Protein AF-A0A146LX41-F1 (afdb_monomer)

Foldseek 3Di:
DDDDQAALVLVVVLVVVVVVLCVVVVQAKDKDQLDDDRFLIWIKGWDKDADPDDDGPWIKIKIWIWTADPVRSFIKIWMWIATPVRHTDDPVSQQVRFDDDPVCDPVNCVVQWDWDQDPRPRDIIIIGDCPCRSVQQVPDDPQARSCLSSCVVCCNRNPRDDDPSSVDRD

Structure (mmCIF, N/CA/C/O backbone):
data_AF-A0A146LX41-F1
#
_entry.id   AF-A0A146LX41-F1
#
loop_
_atom_site.group_PDB
_atom_site.id
_atom_site.type_symbol
_atom_site.label_atom_id
_atom_site.label_alt_id
_atom_site.label_comp_id
_atom_site.label_asym_id
_atom_site.label_entity_id
_atom_site.label_seq_id
_atom_site.pdbx_PDB_ins_code
_atom_site.Cartn_x
_atom_site.Cartn_y
_atom_site.Cartn_z
_atom_site.occupancy
_atom_site.B_iso_or_equiv
_atom_site.auth_seq_id
_atom_site.auth_comp_id
_atom_site.auth_asym_id
_atom_site.auth_atom_id
_atom_site.pdbx_PDB_model_num
ATOM 1 N N . MET A 1 1 ? 4.857 9.878 -25.422 1.00 35.41 1 MET A N 1
ATOM 2 C CA . MET A 1 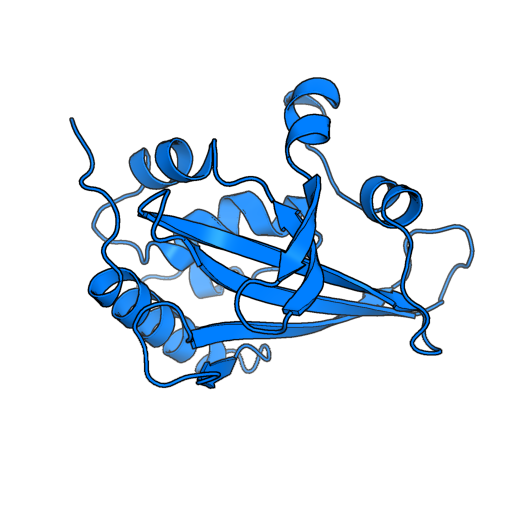1 ? 6.214 9.537 -24.948 1.00 35.41 1 MET A CA 1
ATOM 3 C C . MET A 1 1 ? 6.062 8.292 -24.102 1.00 35.41 1 MET A C 1
ATOM 5 O O . MET A 1 1 ? 5.276 8.328 -23.169 1.00 35.41 1 MET A O 1
ATOM 9 N N . SER A 1 2 ? 6.685 7.186 -24.495 1.00 39.44 2 SER A N 1
ATOM 10 C CA . SER A 1 2 ? 6.635 5.917 -23.766 1.00 39.44 2 SER A CA 1
ATOM 11 C C . SER A 1 2 ? 7.389 6.066 -22.446 1.00 39.44 2 SER A C 1
ATOM 13 O O . SER A 1 2 ? 8.605 6.250 -22.457 1.00 39.44 2 SER A O 1
ATOM 15 N N . THR A 1 3 ? 6.678 6.051 -21.323 1.00 59.19 3 THR A N 1
ATOM 16 C CA . THR A 1 3 ? 7.301 5.868 -20.013 1.00 59.19 3 THR A CA 1
ATOM 17 C C . THR A 1 3 ? 7.740 4.417 -19.904 1.00 59.19 3 THR A C 1
ATOM 19 O O . THR A 1 3 ? 6.937 3.511 -20.119 1.00 59.19 3 THR A O 1
ATOM 22 N N . GLU A 1 4 ? 9.029 4.199 -19.658 1.00 69.88 4 GLU A N 1
ATOM 23 C CA . GLU A 1 4 ? 9.566 2.859 -19.447 1.00 69.88 4 GLU A CA 1
ATOM 24 C C . GLU A 1 4 ? 8.893 2.205 -18.225 1.00 69.88 4 GLU A C 1
ATOM 26 O O . GLU A 1 4 ? 8.568 2.907 -17.261 1.00 69.88 4 GLU A O 1
ATOM 31 N N . PRO A 1 5 ? 8.642 0.885 -18.265 1.00 81.25 5 PRO A N 1
ATOM 32 C CA . PRO A 1 5 ? 8.116 0.146 -17.121 1.00 81.25 5 PRO A CA 1
ATOM 33 C C . PRO A 1 5 ? 9.047 0.287 -15.908 1.00 81.25 5 PRO A C 1
ATOM 35 O O . PRO A 1 5 ? 10.268 0.239 -16.058 1.00 81.25 5 PRO A O 1
ATOM 38 N N . LEU A 1 6 ? 8.486 0.444 -14.703 1.00 89.69 6 LEU A N 1
ATOM 39 C CA . LEU A 1 6 ? 9.280 0.570 -13.479 1.00 89.69 6 LEU A CA 1
ATOM 40 C C . LEU A 1 6 ? 9.995 -0.752 -13.208 1.00 89.69 6 LEU A C 1
ATOM 42 O O . LEU A 1 6 ? 9.345 -1.789 -13.104 1.00 89.69 6 LEU A O 1
ATOM 46 N N . SER A 1 7 ? 11.321 -0.724 -13.079 1.00 93.50 7 SER A N 1
ATOM 47 C CA . SER A 1 7 ? 12.082 -1.916 -12.710 1.00 93.50 7 SER A CA 1
ATOM 48 C C . SER A 1 7 ? 11.977 -2.202 -11.207 1.00 93.50 7 SER A C 1
ATOM 50 O O . SER A 1 7 ? 11.663 -1.320 -10.406 1.00 93.50 7 SER A O 1
ATOM 52 N N . TRP A 1 8 ? 12.290 -3.433 -10.795 1.00 95.06 8 TRP A N 1
ATOM 53 C CA . TRP A 1 8 ? 12.392 -3.768 -9.372 1.00 95.06 8 TRP A CA 1
ATOM 54 C C . TRP A 1 8 ? 13.444 -2.915 -8.649 1.00 95.06 8 TRP A C 1
ATOM 56 O O . TRP A 1 8 ? 13.183 -2.413 -7.560 1.00 95.06 8 TRP A O 1
ATOM 66 N N . ALA A 1 9 ? 14.609 -2.699 -9.267 1.00 94.88 9 ALA A N 1
ATOM 67 C CA . ALA A 1 9 ? 15.667 -1.881 -8.683 1.00 94.88 9 ALA A CA 1
ATOM 68 C C . ALA A 1 9 ? 15.197 -0.435 -8.450 1.00 94.88 9 ALA A C 1
ATOM 70 O O . ALA A 1 9 ? 15.402 0.113 -7.367 1.00 94.88 9 ALA A O 1
ATOM 71 N N . ASP A 1 10 ? 14.492 0.150 -9.422 1.00 94.19 10 ASP A N 1
ATOM 72 C CA . ASP A 1 10 ? 13.932 1.499 -9.295 1.00 94.19 10 ASP A CA 1
ATOM 73 C C . ASP A 1 10 ? 12.817 1.558 -8.246 1.00 94.19 10 ASP A C 1
ATOM 75 O O . ASP A 1 10 ? 12.728 2.527 -7.491 1.00 94.19 10 ASP A O 1
ATOM 79 N N . PHE A 1 11 ? 11.989 0.511 -8.151 1.00 95.56 11 PHE A N 1
ATOM 80 C CA . PHE A 1 11 ? 10.997 0.381 -7.085 1.00 95.56 11 PHE A CA 1
ATOM 81 C C . PHE A 1 11 ? 11.662 0.372 -5.703 1.00 95.56 11 PHE A C 1
ATOM 83 O O . PHE A 1 11 ? 11.214 1.094 -4.811 1.00 95.56 11 PHE A O 1
ATOM 90 N N . VAL A 1 12 ? 12.745 -0.393 -5.524 1.00 96.50 12 VAL A N 1
ATOM 91 C CA . VAL A 1 12 ? 13.492 -0.453 -4.257 1.00 96.50 12 VAL A CA 1
ATOM 92 C C . VAL A 1 12 ? 14.097 0.909 -3.922 1.00 96.50 12 VAL A C 1
ATOM 94 O O . VAL A 1 12 ? 13.929 1.379 -2.798 1.00 96.50 12 VAL A O 1
ATOM 97 N N . VAL A 1 13 ? 14.742 1.583 -4.880 1.00 95.75 13 VAL A N 1
ATOM 98 C CA . VAL A 1 13 ? 15.284 2.940 -4.671 1.00 95.75 13 VAL A CA 1
ATOM 99 C C . VAL A 1 13 ? 14.174 3.904 -4.248 1.00 95.75 13 VAL A C 1
ATOM 101 O O . VAL A 1 13 ? 14.310 4.600 -3.239 1.00 95.75 13 VAL A O 1
ATOM 104 N N . ALA A 1 14 ? 13.039 3.885 -4.950 1.00 95.31 14 ALA A N 1
ATOM 105 C CA . ALA A 1 14 ? 11.896 4.721 -4.613 1.00 95.31 14 ALA A CA 1
ATOM 106 C C . ALA A 1 14 ? 11.320 4.399 -3.222 1.00 95.31 14 ALA A C 1
ATOM 108 O O . ALA A 1 14 ? 10.955 5.320 -2.490 1.00 95.31 14 ALA A O 1
ATOM 109 N N . ALA A 1 15 ? 11.272 3.126 -2.822 1.00 97.31 15 ALA A N 1
ATOM 110 C CA . ALA A 1 15 ? 10.832 2.713 -1.490 1.00 97.31 15 ALA A CA 1
ATOM 111 C C . ALA A 1 15 ? 11.778 3.206 -0.388 1.00 97.31 15 ALA A C 1
ATOM 113 O O . ALA A 1 15 ? 11.319 3.693 0.644 1.00 97.31 15 ALA A O 1
ATOM 114 N N . GLN A 1 16 ? 13.091 3.154 -0.614 1.00 96.94 16 GLN A N 1
ATOM 115 C CA . GLN A 1 16 ? 14.067 3.659 0.353 1.00 96.94 16 GLN A CA 1
ATOM 116 C C . GLN A 1 16 ? 13.993 5.183 0.501 1.00 96.94 16 GLN A C 1
ATOM 118 O O . GLN A 1 16 ? 13.997 5.698 1.620 1.00 96.94 16 GLN A O 1
ATOM 123 N N . ASP A 1 17 ? 13.857 5.917 -0.603 1.00 95.31 17 ASP A N 1
ATOM 124 C CA . ASP A 1 17 ? 13.666 7.371 -0.563 1.00 95.31 17 ASP A CA 1
ATOM 125 C C . ASP A 1 17 ? 12.359 7.765 0.134 1.00 95.31 17 ASP A C 1
ATOM 127 O O . ASP A 1 17 ? 12.332 8.698 0.941 1.00 95.31 17 ASP A O 1
ATOM 131 N N . PHE A 1 18 ? 11.289 7.010 -0.117 1.00 96.44 18 PHE A N 1
ATOM 132 C CA . PHE A 1 18 ? 10.019 7.157 0.583 1.00 96.44 18 PHE A CA 1
ATOM 133 C C . PHE A 1 18 ? 10.188 6.962 2.100 1.00 96.44 18 PHE A C 1
ATOM 135 O O . PHE A 1 18 ? 9.743 7.797 2.892 1.00 96.44 18 PHE A O 1
ATOM 142 N N . LEU A 1 19 ? 10.902 5.912 2.520 1.00 97.31 19 LEU A N 1
ATOM 143 C CA . LEU A 1 19 ? 11.130 5.606 3.935 1.00 97.31 19 LEU A CA 1
ATOM 144 C C . LEU A 1 19 ? 12.006 6.633 4.651 1.00 97.31 19 LEU A C 1
ATOM 146 O O . LEU A 1 19 ? 11.813 6.860 5.847 1.00 97.31 19 LEU A O 1
ATOM 150 N N . ARG A 1 20 ? 12.927 7.308 3.951 1.00 96.00 20 ARG A N 1
ATOM 151 C CA . ARG A 1 20 ? 13.674 8.446 4.523 1.00 96.00 20 ARG A CA 1
ATOM 152 C C . ARG A 1 20 ? 12.734 9.574 4.938 1.00 96.00 20 ARG A C 1
ATOM 154 O O . ARG A 1 20 ? 12.938 10.189 5.984 1.00 96.00 20 ARG A O 1
ATOM 161 N N . ILE A 1 21 ? 11.702 9.849 4.139 1.00 95.75 21 ILE A N 1
ATOM 162 C CA . ILE A 1 21 ? 10.681 10.844 4.483 1.00 95.75 21 ILE A CA 1
ATOM 163 C C . ILE A 1 21 ? 9.814 10.319 5.627 1.00 95.75 21 ILE A C 1
ATOM 165 O O . ILE A 1 21 ? 9.706 11.010 6.638 1.00 95.75 21 ILE A O 1
ATOM 169 N N . SER A 1 22 ? 9.300 9.089 5.523 1.00 96.81 22 SER A N 1
ATOM 170 C CA . SER A 1 22 ? 8.507 8.448 6.583 1.00 96.81 22 SER A CA 1
ATOM 171 C C . SER A 1 22 ? 9.206 8.475 7.945 1.00 96.81 22 SER A C 1
ATOM 173 O O . SER A 1 22 ? 8.610 8.867 8.946 1.00 96.81 22 SER A O 1
ATOM 175 N N . SER A 1 23 ? 10.503 8.162 7.982 1.00 96.12 23 SER A N 1
ATOM 176 C CA . SER A 1 23 ? 11.304 8.149 9.211 1.00 96.12 23 SER A CA 1
ATOM 177 C C . SER A 1 23 ? 11.361 9.522 9.885 1.00 96.12 23 SER A C 1
ATOM 179 O O . SER A 1 23 ? 11.331 9.612 11.108 1.00 96.12 23 SER A O 1
ATOM 181 N N . ARG A 1 24 ? 11.406 10.609 9.100 1.00 95.81 24 ARG A N 1
ATOM 182 C CA . ARG A 1 24 ? 11.357 11.986 9.627 1.00 95.81 24 ARG A CA 1
ATOM 183 C C . ARG A 1 24 ? 9.967 12.358 10.138 1.00 95.81 24 ARG A C 1
ATOM 185 O O . ARG A 1 24 ? 9.862 13.137 11.079 1.00 95.81 24 ARG A O 1
ATOM 192 N N . LEU A 1 25 ? 8.921 11.819 9.513 1.00 96.06 25 LEU A N 1
ATOM 193 C CA . LEU A 1 25 ? 7.529 12.044 9.906 1.00 96.06 25 LEU A CA 1
ATOM 194 C C . LEU A 1 25 ? 7.091 11.167 11.079 1.00 96.06 25 LEU A C 1
ATOM 196 O O . LEU A 1 25 ? 6.116 11.502 11.746 1.00 96.06 25 LEU A O 1
ATOM 200 N N . ASN A 1 26 ? 7.808 10.069 11.332 1.00 95.81 26 ASN A N 1
ATOM 201 C CA . ASN A 1 26 ? 7.443 9.044 12.303 1.00 95.81 26 ASN A CA 1
ATOM 202 C C . ASN A 1 26 ? 6.002 8.533 12.087 1.00 95.81 26 ASN A C 1
ATOM 204 O O . ASN A 1 26 ? 5.230 8.371 13.031 1.00 95.81 26 ASN A O 1
ATOM 208 N N . ASP A 1 27 ? 5.627 8.312 10.823 1.00 95.31 27 ASP A N 1
ATOM 209 C CA . ASP A 1 27 ? 4.261 7.959 10.406 1.00 95.31 27 ASP A CA 1
ATOM 210 C C . ASP A 1 27 ? 4.051 6.447 10.187 1.00 95.31 27 ASP A C 1
ATOM 212 O O . ASP A 1 27 ? 3.009 6.034 9.671 1.00 95.31 27 ASP A O 1
ATOM 216 N N . GLY A 1 28 ? 5.023 5.628 10.601 1.00 95.94 28 GLY A N 1
ATOM 217 C CA . GLY A 1 28 ? 4.866 4.184 10.780 1.00 95.94 28 GLY A CA 1
ATOM 218 C C . GLY A 1 28 ? 4.987 3.322 9.523 1.00 95.94 28 GLY A C 1
ATOM 219 O O . GLY A 1 28 ? 4.562 2.167 9.570 1.00 95.94 28 GLY A O 1
ATOM 220 N N . TRP A 1 29 ? 5.536 3.834 8.415 1.00 98.06 29 TRP A N 1
ATOM 221 C CA . TRP A 1 29 ? 5.922 2.958 7.307 1.00 98.06 29 TRP A CA 1
ATOM 222 C C . TRP A 1 29 ? 7.219 2.216 7.608 1.00 98.06 29 TRP A C 1
ATOM 224 O O . TRP A 1 29 ? 8.151 2.756 8.202 1.00 98.06 29 TRP A O 1
ATOM 234 N N . GLU A 1 30 ? 7.298 0.981 7.135 1.00 97.62 30 GLU A N 1
ATOM 235 C CA . GLU A 1 30 ? 8.475 0.133 7.283 1.00 97.62 30 GLU A CA 1
ATOM 236 C C . GLU A 1 30 ? 8.712 -0.711 6.028 1.00 97.62 30 GLU A C 1
ATOM 238 O O . GLU A 1 30 ? 7.781 -1.027 5.286 1.00 97.62 30 GLU A O 1
ATOM 243 N N . TRP A 1 31 ? 9.970 -1.083 5.795 1.00 97.81 31 TRP A N 1
ATOM 244 C CA . TRP A 1 31 ? 10.348 -2.067 4.782 1.00 97.81 31 TRP A CA 1
ATOM 245 C C . TRP A 1 31 ? 10.329 -3.463 5.391 1.00 97.81 31 TRP A C 1
ATOM 247 O O . TRP A 1 31 ? 10.901 -3.669 6.462 1.00 97.81 31 TRP A O 1
ATOM 257 N N . LEU A 1 32 ? 9.723 -4.425 4.700 1.00 97.19 32 LEU A N 1
ATOM 258 C CA . LEU A 1 32 ? 9.782 -5.830 5.079 1.00 97.19 32 LEU A CA 1
ATOM 259 C C . LEU A 1 32 ? 10.481 -6.653 4.013 1.00 97.19 32 LEU A C 1
ATOM 261 O O . LEU A 1 32 ? 10.053 -6.684 2.861 1.00 97.19 32 LEU A O 1
ATOM 265 N N . GLU A 1 33 ? 11.504 -7.376 4.452 1.00 93.44 33 GLU A N 1
ATOM 266 C CA . GLU A 1 33 ? 12.185 -8.414 3.688 1.00 93.44 33 GLU A CA 1
ATOM 267 C C . GLU A 1 33 ? 11.527 -9.750 4.019 1.00 93.44 33 GLU A C 1
ATOM 269 O O . GLU A 1 33 ? 11.751 -10.324 5.085 1.00 93.44 33 GLU A O 1
ATOM 274 N N . ALA A 1 34 ? 10.635 -10.210 3.146 1.00 86.62 34 ALA A N 1
ATOM 275 C CA . ALA A 1 34 ? 9.902 -11.454 3.364 1.00 86.62 34 ALA A CA 1
ATOM 276 C C . ALA A 1 34 ? 10.468 -12.634 2.556 1.00 86.62 34 ALA A C 1
ATOM 278 O O . ALA A 1 34 ? 10.014 -13.765 2.738 1.00 86.62 34 ALA A O 1
ATOM 279 N N . GLY A 1 35 ? 11.483 -12.390 1.726 1.00 86.44 35 GLY A N 1
ATOM 280 C CA . GLY A 1 35 ? 12.241 -13.406 1.009 1.00 86.44 35 GLY A CA 1
ATOM 281 C C . GLY A 1 35 ? 13.537 -12.843 0.422 1.00 86.44 35 GLY A C 1
ATOM 282 O O . GLY A 1 35 ? 13.846 -11.665 0.591 1.00 86.44 35 GLY A O 1
ATOM 283 N N . GLU A 1 36 ? 14.309 -13.704 -0.239 1.00 84.69 36 GLU A N 1
ATOM 284 C CA . GLU A 1 36 ? 15.622 -13.363 -0.812 1.00 84.69 36 GLU A CA 1
ATOM 285 C C . GLU A 1 36 ? 15.541 -12.974 -2.296 1.00 84.69 36 GLU A C 1
ATOM 287 O O . GLU A 1 36 ? 16.540 -12.549 -2.878 1.00 84.69 36 GLU A O 1
ATOM 292 N N . ARG A 1 37 ? 14.377 -13.149 -2.940 1.00 87.44 37 ARG A N 1
ATOM 293 C CA . ARG A 1 37 ? 14.209 -12.882 -4.374 1.00 87.44 37 ARG A CA 1
ATOM 294 C C . ARG A 1 37 ? 13.664 -11.483 -4.623 1.00 87.44 37 ARG A C 1
ATOM 296 O O . ARG A 1 37 ? 12.902 -10.926 -3.833 1.00 87.44 37 ARG A O 1
ATOM 303 N N . ASP A 1 38 ? 13.983 -10.958 -5.799 1.00 88.25 38 ASP A N 1
ATOM 304 C CA . ASP A 1 38 ? 13.382 -9.730 -6.306 1.00 88.25 38 ASP A CA 1
ATOM 305 C C . ASP A 1 38 ? 11.847 -9.816 -6.289 1.00 88.25 38 ASP A C 1
ATOM 307 O O . ASP A 1 38 ? 11.253 -10.789 -6.759 1.00 88.25 38 ASP A O 1
ATOM 311 N N . GLY A 1 39 ? 11.199 -8.784 -5.744 1.00 89.00 39 GLY A N 1
ATOM 312 C CA . GLY A 1 39 ? 9.745 -8.737 -5.575 1.00 89.00 39 GLY A CA 1
ATOM 313 C C . GLY A 1 39 ? 9.211 -9.388 -4.293 1.00 89.00 39 GLY A C 1
ATOM 314 O O . GLY A 1 39 ? 8.004 -9.329 -4.065 1.00 89.00 39 GLY A O 1
ATOM 315 N N . GLU A 1 40 ? 10.062 -9.971 -3.440 1.00 92.25 40 GLU A N 1
ATOM 316 C CA . GLU A 1 40 ? 9.656 -10.565 -2.149 1.00 92.25 4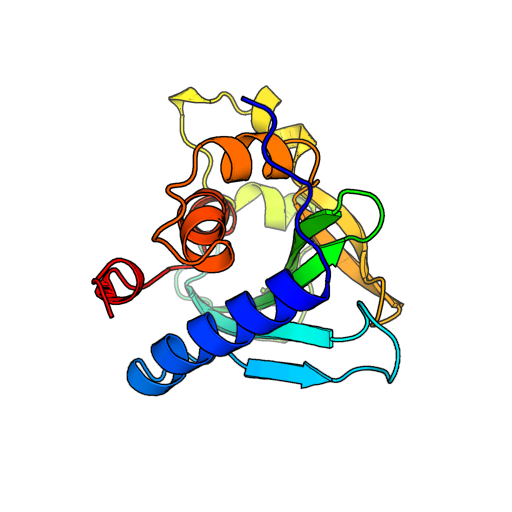0 GLU A CA 1
ATOM 317 C C . GLU A 1 40 ? 9.776 -9.597 -0.960 1.00 92.25 40 GLU A C 1
ATOM 319 O O . GLU A 1 40 ? 9.586 -9.990 0.193 1.00 92.25 40 GLU A O 1
ATOM 324 N N . SER A 1 41 ? 10.018 -8.316 -1.238 1.00 95.56 41 SER A N 1
ATOM 325 C CA . SER A 1 41 ? 10.063 -7.250 -0.236 1.00 95.56 41 SER A CA 1
ATOM 326 C C . SER A 1 41 ? 9.064 -6.144 -0.560 1.00 95.56 41 SER A C 1
ATOM 328 O O . SER A 1 41 ? 8.712 -5.920 -1.722 1.00 95.56 41 SER A O 1
ATOM 330 N N . TYR A 1 42 ? 8.556 -5.476 0.472 1.00 97.69 42 TYR A N 1
ATOM 331 C CA . TYR A 1 42 ? 7.455 -4.524 0.328 1.00 97.69 42 TYR A CA 1
ATOM 332 C C . TYR A 1 42 ? 7.419 -3.496 1.456 1.00 97.69 42 TYR A C 1
ATOM 334 O O . TYR A 1 42 ? 7.961 -3.717 2.539 1.00 97.69 42 TYR A O 1
ATOM 342 N N . LEU A 1 43 ? 6.746 -2.371 1.207 1.00 98.31 43 LEU A N 1
ATOM 343 C CA . LEU A 1 43 ? 6.435 -1.403 2.257 1.00 98.31 43 LEU A CA 1
ATOM 344 C C . LEU A 1 43 ? 5.195 -1.862 3.017 1.00 98.31 43 LEU A C 1
ATOM 346 O O . LEU A 1 43 ? 4.204 -2.231 2.387 1.00 98.31 43 LEU A O 1
ATOM 350 N N . ARG A 1 44 ? 5.218 -1.776 4.345 1.00 98.25 44 ARG A N 1
ATOM 351 C CA . ARG A 1 44 ? 4.063 -2.011 5.216 1.00 98.25 44 ARG A CA 1
ATOM 352 C C . ARG A 1 44 ? 3.734 -0.752 6.009 1.00 98.25 44 ARG A C 1
ATOM 354 O O . ARG A 1 44 ? 4.634 -0.051 6.462 1.00 98.25 44 ARG A O 1
ATOM 361 N N . LYS A 1 45 ? 2.443 -0.514 6.231 1.00 97.88 45 LYS A N 1
ATOM 362 C CA . LYS A 1 45 ? 1.937 0.425 7.234 1.00 97.88 45 LYS A CA 1
ATOM 363 C C . LYS A 1 45 ? 0.767 -0.179 7.988 1.00 97.88 45 LYS A C 1
ATOM 365 O O . LYS A 1 45 ? -0.090 -0.832 7.395 1.00 97.88 45 LYS A O 1
ATOM 370 N N . LYS A 1 46 ? 0.734 0.057 9.299 1.00 96.38 46 LYS A N 1
ATOM 371 C CA . LYS A 1 46 ? -0.394 -0.284 10.167 1.00 96.38 46 LYS A CA 1
ATOM 372 C C . LYS A 1 46 ? -0.885 0.962 10.871 1.00 96.38 46 LYS A C 1
ATOM 374 O O . LYS A 1 46 ? -0.093 1.680 11.474 1.00 96.38 46 LYS A O 1
ATOM 379 N N . GLU A 1 47 ? -2.188 1.186 10.849 1.00 94.44 47 GLU A N 1
ATOM 380 C CA . GLU A 1 47 ? -2.791 2.316 11.548 1.00 94.44 47 GLU A CA 1
ATOM 381 C C . GLU A 1 47 ? -4.185 1.985 12.067 1.00 94.44 47 GLU A C 1
ATOM 383 O O . GLU A 1 47 ? -4.843 1.040 11.627 1.00 94.44 47 GLU A O 1
ATOM 388 N N . ARG A 1 48 ? -4.618 2.759 13.062 1.00 92.94 48 ARG A N 1
ATOM 389 C CA . ARG A 1 48 ? -5.966 2.668 13.613 1.00 92.94 48 ARG A CA 1
ATOM 390 C C . ARG A 1 48 ? -6.764 3.878 13.179 1.00 92.94 48 ARG A C 1
ATOM 392 O O . ARG A 1 48 ? -6.290 5.001 13.309 1.00 92.94 48 ARG A O 1
ATOM 399 N N . GLN A 1 49 ? -7.979 3.630 12.719 1.00 90.44 49 GLN A N 1
ATOM 400 C CA . GLN A 1 49 ? -8.897 4.662 12.261 1.00 90.44 49 GLN A CA 1
ATOM 401 C C . GLN A 1 49 ? -10.247 4.501 12.954 1.00 90.44 49 GLN A C 1
ATOM 403 O O . GLN A 1 49 ? -10.632 3.392 13.336 1.00 90.44 49 GLN A O 1
ATOM 408 N N . LEU A 1 50 ? -10.985 5.600 13.103 1.00 88.19 50 LEU A N 1
ATOM 409 C CA . LEU A 1 50 ? -12.378 5.529 13.533 1.00 88.19 50 LEU A CA 1
ATOM 410 C C . LEU A 1 50 ? -13.192 4.767 12.483 1.00 88.19 50 LEU A C 1
ATOM 412 O O . LEU A 1 50 ? -13.057 5.009 11.284 1.00 88.19 50 LEU A O 1
ATOM 416 N N . ALA A 1 51 ? -14.023 3.836 12.940 1.00 81.56 51 ALA A N 1
ATOM 417 C CA . ALA A 1 51 ? -14.959 3.146 12.075 1.00 81.56 51 ALA A CA 1
ATOM 418 C C . ALA A 1 51 ? -15.960 4.152 11.496 1.00 81.56 51 ALA A C 1
ATOM 420 O O . ALA A 1 51 ? -16.508 4.988 12.215 1.00 81.56 51 ALA A O 1
ATOM 421 N N . VAL A 1 52 ? -16.209 4.043 10.193 1.00 74.25 52 VAL A N 1
ATOM 422 C CA . VAL A 1 52 ? -17.196 4.867 9.473 1.00 74.25 52 VAL A CA 1
ATOM 423 C C . VAL A 1 52 ? -18.556 4.158 9.388 1.00 74.25 52 VAL A C 1
ATOM 425 O O . VAL A 1 52 ? -19.533 4.709 8.892 1.00 74.25 52 VAL A O 1
ATOM 428 N N . ASP A 1 53 ? -18.638 2.920 9.878 1.00 68.62 53 ASP A N 1
ATOM 429 C CA . ASP A 1 53 ? -19.862 2.128 9.866 1.00 68.62 53 ASP A CA 1
ATOM 430 C C . ASP A 1 53 ? -20.753 2.351 11.101 1.00 68.62 53 ASP A C 1
ATOM 432 O O . ASP A 1 53 ? -20.541 3.248 11.914 1.00 68.62 53 ASP A O 1
ATOM 436 N N . SER A 1 54 ? -21.812 1.545 11.204 1.00 56.53 54 SER A N 1
ATO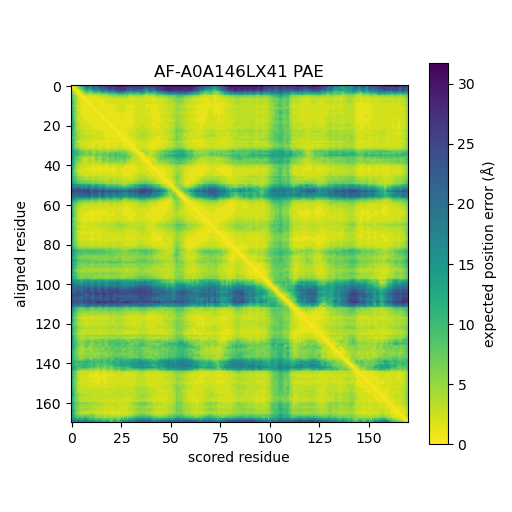M 437 C CA . SER A 1 54 ? -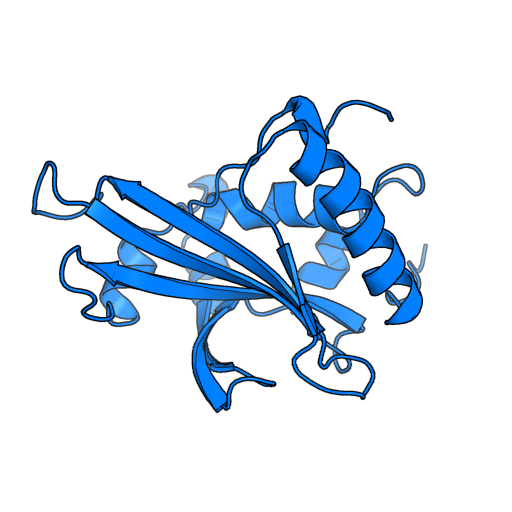22.955 1.708 12.109 1.00 56.53 54 SER A CA 1
ATOM 438 C C . SER A 1 54 ? -22.642 1.675 13.611 1.00 56.53 54 SER A C 1
ATOM 440 O O . SER A 1 54 ? -23.586 1.729 14.400 1.00 56.53 54 SER A O 1
ATOM 442 N N . ASN A 1 55 ? -21.374 1.572 14.026 1.00 65.12 55 ASN A N 1
ATOM 443 C CA . ASN A 1 55 ? -20.975 1.620 15.431 1.00 65.12 55 ASN A CA 1
ATOM 444 C C . ASN A 1 55 ? -20.073 2.840 15.725 1.00 65.12 55 ASN A C 1
ATOM 446 O O . ASN A 1 55 ? -18.839 2.713 15.735 1.00 65.12 55 ASN A O 1
ATOM 450 N N . PRO A 1 56 ? -20.677 4.023 15.969 1.00 66.75 56 PRO A N 1
ATO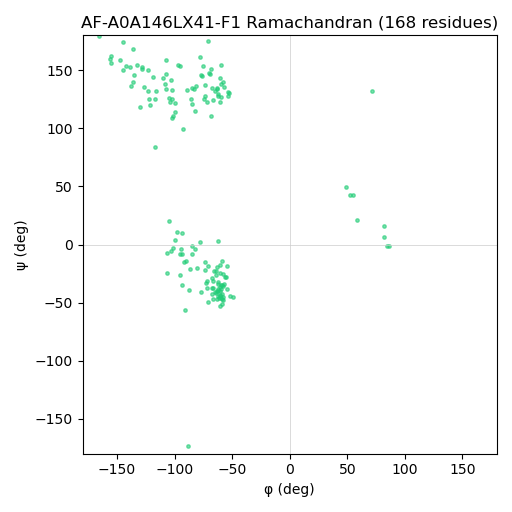M 451 C CA . PRO A 1 56 ? -19.958 5.263 16.241 1.00 66.75 56 PRO A CA 1
ATOM 452 C C . PRO A 1 56 ? -18.949 5.100 17.381 1.00 66.75 56 PRO A C 1
ATOM 454 O O . PRO A 1 56 ? -19.280 4.596 18.452 1.00 66.75 56 PRO A O 1
ATOM 457 N N . GLY A 1 57 ? -17.712 5.542 17.154 1.00 73.50 57 GLY A N 1
ATOM 458 C CA . GLY A 1 57 ? -16.643 5.507 18.159 1.00 73.50 57 GLY A CA 1
ATOM 459 C C . GLY A 1 57 ? -15.875 4.185 18.257 1.00 73.50 57 GLY A C 1
ATOM 460 O O . GLY A 1 57 ? -14.930 4.104 19.040 1.00 73.50 57 GLY A O 1
ATOM 461 N N . SER A 1 58 ? -16.223 3.166 17.464 1.00 84.44 58 SER A N 1
ATOM 462 C CA . SER A 1 58 ? -15.393 1.960 17.357 1.00 84.44 58 SER A CA 1
ATOM 463 C C . SER A 1 58 ? -14.136 2.206 16.514 1.00 84.44 58 SER A C 1
ATOM 465 O O . SER A 1 58 ? -14.100 3.098 15.665 1.00 84.44 58 SER A O 1
ATOM 467 N N . LEU A 1 59 ? -13.076 1.435 16.775 1.00 89.75 59 LEU A N 1
ATOM 468 C CA . LEU A 1 59 ? -11.810 1.522 16.045 1.00 89.75 59 LEU A CA 1
ATOM 469 C C . LEU A 1 59 ? -11.679 0.369 15.049 1.00 89.75 59 LEU A C 1
ATOM 471 O O . LEU A 1 59 ? -12.008 -0.781 15.346 1.00 89.75 59 LEU A O 1
ATOM 475 N N . THR A 1 60 ? -11.128 0.690 13.885 1.00 92.19 60 THR A N 1
ATOM 476 C CA . THR A 1 60 ? -10.703 -0.265 12.862 1.00 92.19 60 THR A CA 1
ATOM 477 C C . THR A 1 60 ? -9.186 -0.277 12.778 1.00 92.19 60 THR A C 1
ATOM 479 O O . THR A 1 60 ? -8.538 0.758 12.939 1.00 92.19 60 THR A O 1
ATOM 482 N N . SER A 1 61 ? -8.617 -1.456 12.553 1.00 94.12 61 SER A N 1
ATOM 483 C CA . SER A 1 61 ? -7.187 -1.631 12.304 1.00 94.12 61 SER A CA 1
ATOM 484 C C . SER A 1 61 ? -6.977 -1.884 10.820 1.00 94.12 61 SER A C 1
ATOM 486 O O . SER A 1 61 ? -7.545 -2.832 10.275 1.00 94.12 61 SER A O 1
ATOM 488 N N . TRP A 1 62 ? -6.166 -1.042 10.195 1.00 95.62 62 TRP A N 1
ATOM 489 C CA . TRP A 1 62 ? -5.811 -1.117 8.786 1.00 95.62 62 TRP A CA 1
ATOM 490 C C . TRP A 1 62 ? -4.364 -1.566 8.648 1.00 95.62 62 TRP A C 1
ATOM 492 O O . TRP A 1 62 ? -3.488 -1.116 9.389 1.00 95.62 62 TRP A O 1
ATOM 502 N N . GLU A 1 63 ? -4.121 -2.454 7.694 1.00 97.19 63 GLU A N 1
ATOM 503 C CA . GLU A 1 63 ? -2.788 -2.913 7.316 1.00 97.19 63 GLU A CA 1
ATOM 504 C C . GLU A 1 63 ? -2.652 -2.795 5.803 1.00 97.19 63 GLU A C 1
ATOM 506 O O . GLU A 1 63 ? -3.415 -3.425 5.074 1.00 97.19 63 GLU A O 1
ATOM 511 N N . TYR A 1 64 ? -1.701 -1.979 5.350 1.00 97.81 64 TYR A N 1
ATOM 512 C CA . TYR A 1 64 ? -1.451 -1.663 3.946 1.00 97.81 64 TYR A CA 1
ATOM 513 C C . TYR A 1 64 ? -0.081 -2.163 3.530 1.00 97.81 64 TYR A C 1
ATOM 515 O O . TYR A 1 64 ? 0.904 -1.874 4.211 1.00 97.81 64 TYR A O 1
ATOM 523 N N . HIS A 1 65 ? -0.005 -2.849 2.395 1.00 98.00 65 HIS A N 1
ATOM 524 C CA . HIS A 1 65 ? 1.234 -3.316 1.793 1.00 98.00 65 HIS A CA 1
ATOM 525 C C . HIS A 1 65 ? 1.387 -2.760 0.372 1.00 98.00 65 HIS A C 1
ATOM 527 O O . HIS A 1 65 ? 0.518 -2.979 -0.471 1.00 98.00 65 HIS A O 1
ATOM 533 N N . VAL A 1 66 ? 2.503 -2.087 0.085 1.00 97.56 66 VAL A N 1
ATOM 534 C CA . VAL A 1 66 ? 2.874 -1.665 -1.277 1.00 97.56 66 VAL A CA 1
ATOM 535 C C . VAL A 1 66 ? 3.928 -2.619 -1.813 1.00 97.56 66 VAL A C 1
ATOM 537 O O . VAL A 1 66 ? 5.068 -2.622 -1.347 1.00 97.56 66 VAL A O 1
ATOM 540 N N . LEU A 1 67 ? 3.533 -3.422 -2.795 1.00 96.62 67 LEU A N 1
ATOM 541 C CA . LEU A 1 67 ? 4.372 -4.423 -3.443 1.00 96.62 67 LEU A CA 1
ATOM 542 C C . LEU A 1 67 ? 4.745 -3.968 -4.849 1.00 96.62 67 LEU A C 1
ATOM 544 O O . LEU A 1 67 ? 4.022 -3.197 -5.475 1.00 96.62 67 LEU A O 1
ATOM 548 N N . TYR A 1 68 ? 5.822 -4.526 -5.385 1.00 95.56 68 TYR A N 1
ATOM 549 C CA . TYR A 1 68 ? 6.092 -4.490 -6.815 1.00 95.56 68 TYR A CA 1
ATOM 550 C C . TYR A 1 68 ? 5.366 -5.644 -7.520 1.00 95.56 68 TYR A C 1
ATOM 552 O O . TYR A 1 68 ? 5.418 -6.784 -7.058 1.00 95.56 68 TYR A O 1
ATOM 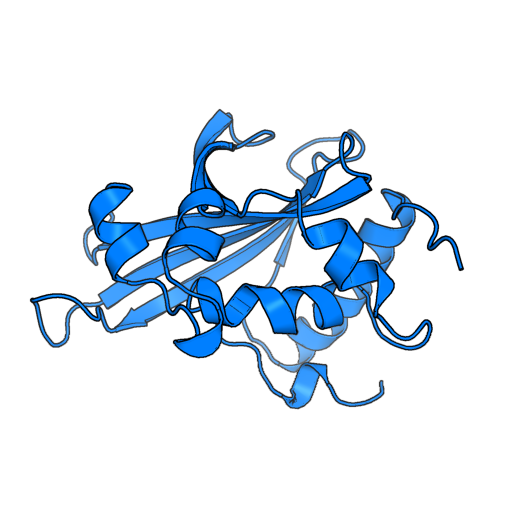560 N N . SER A 1 69 ? 4.707 -5.376 -8.650 1.00 92.44 69 SER A N 1
ATOM 561 C CA . SER A 1 69 ? 4.188 -6.421 -9.537 1.00 92.44 69 SER A CA 1
ATOM 562 C C . SER A 1 69 ? 5.134 -6.640 -10.714 1.00 92.44 69 SER A C 1
ATOM 564 O O . SER A 1 69 ? 5.214 -5.773 -11.584 1.00 92.44 69 SER A O 1
ATOM 566 N N . PRO A 1 70 ? 5.784 -7.814 -10.823 1.00 90.75 70 PRO A N 1
ATOM 567 C CA . PRO A 1 70 ? 6.617 -8.131 -11.979 1.00 90.75 70 PRO A CA 1
ATOM 568 C C . PRO A 1 70 ? 5.835 -8.170 -13.295 1.00 90.75 70 PRO A C 1
ATOM 570 O O . PRO A 1 70 ? 6.365 -7.784 -14.329 1.00 90.75 70 PRO A O 1
ATOM 573 N N . SER A 1 71 ? 4.571 -8.609 -13.262 1.00 89.38 71 SER A N 1
ATOM 574 C CA . SER A 1 71 ? 3.730 -8.753 -14.459 1.00 89.38 71 SER A CA 1
ATOM 575 C C . SER A 1 71 ? 3.276 -7.420 -15.052 1.00 89.38 71 SER A C 1
ATOM 577 O O . SER A 1 71 ? 3.079 -7.339 -16.259 1.00 89.38 71 SER A O 1
ATOM 579 N N . TYR A 1 72 ? 3.094 -6.397 -14.212 1.00 87.56 72 TYR A N 1
ATOM 580 C CA . TYR A 1 72 ? 2.668 -5.058 -14.636 1.00 87.56 72 TYR A CA 1
ATOM 581 C C . TYR A 1 72 ? 3.800 -4.025 -14.583 1.00 87.56 72 TYR A C 1
ATOM 583 O O . TYR A 1 72 ? 3.609 -2.893 -15.021 1.00 87.56 72 TYR A O 1
ATOM 591 N N . SER A 1 73 ? 4.958 -4.405 -14.036 1.00 91.56 73 SER A N 1
ATOM 592 C CA . SER A 1 73 ? 6.116 -3.537 -13.809 1.00 91.56 73 SER A CA 1
ATOM 593 C C . SER A 1 73 ? 5.739 -2.224 -13.121 1.00 91.56 73 SER A C 1
ATOM 595 O O . SER A 1 73 ? 6.053 -1.129 -13.589 1.00 91.56 73 SER A O 1
ATOM 597 N N . CYS A 1 74 ? 4.982 -2.337 -12.028 1.00 91.56 74 CYS A N 1
ATOM 598 C CA . CYS A 1 74 ? 4.404 -1.202 -11.318 1.00 91.56 74 CYS A CA 1
ATOM 599 C C . CYS A 1 74 ? 4.134 -1.537 -9.835 1.00 91.56 74 CYS A C 1
ATOM 601 O O . CYS A 1 74 ? 4.071 -2.719 -9.478 1.00 91.56 74 CYS A O 1
ATOM 603 N N . PRO A 1 75 ? 3.949 -0.534 -8.955 1.00 93.75 75 PRO A N 1
ATOM 604 C CA . PRO A 1 75 ? 3.505 -0.757 -7.587 1.00 93.75 75 PRO A CA 1
ATOM 605 C C . PRO A 1 75 ? 2.049 -1.248 -7.532 1.00 93.75 75 PRO A C 1
ATOM 607 O O . PRO A 1 75 ? 1.221 -0.922 -8.387 1.00 93.75 75 PRO A O 1
ATOM 610 N N . VAL A 1 76 ? 1.724 -2.025 -6.503 1.00 93.56 76 VAL A N 1
ATOM 611 C CA . VAL A 1 76 ? 0.379 -2.549 -6.228 1.00 93.56 76 VAL A CA 1
ATOM 612 C C . VAL A 1 76 ? 0.097 -2.446 -4.740 1.00 93.56 76 VAL A C 1
ATOM 614 O O . VAL A 1 76 ? 0.950 -2.785 -3.921 1.00 93.56 76 VAL A O 1
ATOM 617 N N . LEU A 1 77 ? -1.109 -1.998 -4.393 1.00 95.12 77 LEU A N 1
ATOM 618 C CA . LEU A 1 77 ? -1.539 -1.851 -3.009 1.00 95.12 77 LEU A CA 1
ATOM 619 C C . LEU A 1 77 ? -2.413 -3.032 -2.592 1.00 95.12 77 LEU A C 1
ATOM 621 O O . LEU A 1 77 ? -3.468 -3.269 -3.182 1.00 95.12 77 LEU A O 1
ATOM 625 N N . TYR A 1 78 ? -1.985 -3.727 -1.549 1.00 96.44 78 TYR A N 1
ATOM 626 C CA . TYR A 1 78 ? -2.764 -4.724 -0.827 1.00 96.44 78 TYR A CA 1
ATOM 627 C C . TYR A 1 78 ? -3.155 -4.146 0.524 1.00 96.44 78 TYR A C 1
ATOM 629 O O . TYR A 1 78 ? -2.395 -3.384 1.117 1.00 96.44 78 TYR A O 1
ATOM 637 N N . PHE A 1 79 ? -4.326 -4.504 1.031 1.00 96.19 79 PHE A N 1
ATOM 638 C CA . PHE A 1 79 ? -4.763 -4.049 2.339 1.00 96.19 79 PHE A CA 1
ATOM 639 C C . PHE A 1 79 ? -5.783 -4.991 2.963 1.00 96.19 79 PHE A C 1
ATOM 641 O O . PHE A 1 79 ? -6.476 -5.724 2.261 1.00 96.19 79 PHE A O 1
ATOM 648 N N . ASN A 1 80 ? -5.877 -4.954 4.288 1.00 95.62 80 ASN A N 1
ATOM 649 C CA . ASN A 1 80 ? -6.920 -5.622 5.057 1.00 95.62 80 ASN A CA 1
ATOM 650 C C . ASN A 1 80 ? -7.405 -4.711 6.186 1.00 95.62 80 ASN A C 1
ATOM 652 O O . ASN A 1 80 ? -6.656 -3.874 6.694 1.00 95.62 80 ASN A O 1
ATOM 656 N N . VAL A 1 81 ? -8.659 -4.917 6.591 1.00 94.50 81 VAL A N 1
ATOM 657 C CA . VAL A 1 81 ? -9.298 -4.170 7.678 1.00 94.50 81 VAL A CA 1
ATOM 658 C C . VAL A 1 81 ? -9.862 -5.136 8.706 1.00 94.50 81 VAL A C 1
ATOM 660 O O . VAL A 1 81 ? -10.487 -6.141 8.358 1.00 94.50 81 VAL A O 1
ATOM 663 N N . HIS A 1 82 ? -9.639 -4.824 9.977 1.00 93.50 82 HIS A N 1
ATOM 664 C CA . HIS A 1 82 ? -10.102 -5.609 11.114 1.00 93.50 82 HIS A CA 1
ATOM 665 C C . HIS A 1 82 ? -10.848 -4.716 12.114 1.00 93.50 82 HIS A C 1
ATOM 667 O O . HIS A 1 82 ? -10.521 -3.533 12.243 1.00 93.50 82 HIS A O 1
ATOM 673 N N . ASP A 1 83 ? -11.815 -5.262 12.859 1.00 90.44 83 ASP A N 1
ATOM 674 C CA . ASP A 1 83 ? -12.360 -4.550 14.026 1.00 90.44 83 ASP A CA 1
ATOM 675 C C . ASP A 1 83 ? -11.355 -4.482 15.187 1.00 90.44 83 ASP A C 1
ATOM 677 O O . ASP A 1 83 ? -10.277 -5.080 15.172 1.00 90.44 83 ASP A O 1
ATOM 681 N N . GLN A 1 84 ? -11.749 -3.767 16.239 1.00 86.94 84 GLN A N 1
ATOM 682 C CA . GLN A 1 84 ? -11.051 -3.675 17.521 1.00 86.94 84 GLN A CA 1
ATOM 683 C C . GLN A 1 84 ? -10.745 -5.025 18.198 1.00 86.94 84 GLN A C 1
ATOM 685 O O . GLN A 1 84 ? -9.884 -5.070 19.073 1.00 86.94 84 GLN A O 1
ATOM 690 N N . ASN A 1 85 ? -11.420 -6.112 17.808 1.00 88.12 85 ASN A N 1
ATOM 691 C CA . ASN A 1 85 ? -11.185 -7.463 18.321 1.00 88.12 85 ASN A CA 1
ATOM 692 C C . ASN A 1 85 ? -10.318 -8.309 17.365 1.00 88.12 85 ASN A C 1
ATOM 694 O O . ASN A 1 85 ? -10.109 -9.496 17.612 1.00 88.12 85 ASN A O 1
ATOM 698 N N . GLY A 1 86 ? -9.826 -7.729 16.264 1.00 87.31 86 GLY A N 1
ATOM 699 C CA . GLY A 1 86 ? -9.011 -8.415 15.261 1.00 87.31 86 GLY A CA 1
ATOM 700 C C . GLY A 1 86 ? -9.810 -9.224 14.235 1.00 87.31 86 GLY A C 1
ATOM 701 O O . GLY A 1 86 ? -9.209 -9.920 13.410 1.00 87.31 86 GLY A O 1
ATOM 702 N N . ARG A 1 87 ? -11.147 -9.146 14.226 1.00 90.12 87 ARG A N 1
ATOM 703 C CA . ARG A 1 87 ? -11.969 -9.859 13.241 1.00 90.12 87 ARG A CA 1
ATOM 704 C C . ARG A 1 87 ? -11.878 -9.166 11.885 1.00 90.12 87 ARG A C 1
ATOM 706 O O . ARG A 1 87 ? -12.191 -7.985 11.766 1.00 90.12 87 ARG A O 1
ATOM 713 N N . PHE A 1 88 ? -11.509 -9.934 10.863 1.00 88.25 88 PHE A N 1
ATOM 714 C CA . PHE A 1 88 ? -11.450 -9.470 9.479 1.00 88.25 88 PHE A CA 1
ATOM 715 C C . PHE A 1 88 ? -12.813 -8.975 8.979 1.00 88.25 88 PHE A C 1
ATOM 717 O O . PHE A 1 88 ? -13.852 -9.604 9.220 1.00 88.25 88 PHE A O 1
ATOM 724 N N . PHE A 1 89 ? -12.806 -7.864 8.249 1.00 86.94 89 PHE A N 1
ATOM 725 C CA . PHE A 1 89 ? -13.977 -7.366 7.541 1.00 86.94 89 PHE A CA 1
ATOM 726 C C . PHE A 1 89 ? -14.080 -8.021 6.171 1.00 86.94 89 PHE A C 1
ATOM 728 O O . PHE A 1 89 ? -13.158 -7.949 5.376 1.00 86.94 89 PHE A O 1
ATOM 735 N N . GLY A 1 90 ? -15.226 -8.637 5.874 1.00 86.00 90 GLY A N 1
ATOM 736 C CA . GLY A 1 90 ? -15.483 -9.167 4.535 1.00 86.00 90 GLY A CA 1
ATOM 737 C C . GLY A 1 90 ? -15.427 -8.074 3.463 1.00 86.00 90 GLY A C 1
ATOM 738 O O . GLY A 1 90 ? -15.697 -6.905 3.754 1.00 86.00 90 GLY A O 1
ATOM 739 N N . LEU A 1 91 ? -15.124 -8.471 2.223 1.00 85.88 91 LEU A N 1
ATOM 740 C CA . LEU A 1 91 ? -14.976 -7.571 1.074 1.00 85.88 91 LEU A CA 1
ATOM 741 C C . LEU A 1 91 ? -16.156 -6.592 0.939 1.00 85.88 91 LEU A C 1
ATOM 743 O O . LEU A 1 91 ? -15.930 -5.395 0.804 1.00 85.88 91 LEU A O 1
ATOM 747 N N . ASP A 1 92 ? -17.398 -7.067 1.082 1.00 83.94 92 ASP A N 1
ATOM 748 C CA . ASP A 1 92 ? -18.605 -6.227 1.005 1.00 83.94 92 ASP A CA 1
ATOM 749 C C . ASP A 1 92 ? -18.628 -5.083 2.025 1.00 83.94 92 ASP A C 1
ATOM 751 O O . ASP A 1 92 ? -19.142 -3.999 1.745 1.00 83.94 92 ASP A O 1
ATOM 755 N N . ARG A 1 93 ? -18.091 -5.318 3.228 1.00 85.25 93 ARG A N 1
ATOM 756 C CA . ARG A 1 93 ? -17.989 -4.286 4.267 1.00 85.25 93 ARG A CA 1
ATOM 757 C C . ARG A 1 93 ? -16.836 -3.343 3.965 1.00 85.25 93 ARG A C 1
ATOM 759 O O . ARG A 1 93 ? -17.003 -2.141 4.125 1.00 85.25 93 ARG A O 1
ATOM 766 N N . ILE A 1 94 ? -15.703 -3.875 3.505 1.00 87.94 94 ILE A N 1
ATOM 767 C CA . ILE A 1 94 ? -14.537 -3.074 3.120 1.00 87.94 94 ILE A CA 1
ATOM 768 C C . ILE A 1 94 ? -14.900 -2.085 2.019 1.00 87.94 94 ILE A C 1
ATOM 770 O O . ILE A 1 94 ? -14.695 -0.890 2.204 1.00 87.94 94 ILE A O 1
ATOM 774 N N . VAL A 1 95 ? -15.517 -2.555 0.933 1.00 84.00 95 VAL A N 1
ATOM 775 C CA . VAL A 1 95 ? -15.890 -1.723 -0.221 1.00 84.00 95 VAL A CA 1
ATOM 776 C C . VAL A 1 95 ? -16.796 -0.554 0.175 1.00 84.00 95 VAL A C 1
ATOM 778 O O . VAL A 1 95 ? -16.662 0.534 -0.375 1.00 84.00 95 VAL A O 1
ATOM 781 N N . ARG A 1 96 ? -17.672 -0.735 1.171 1.00 82.94 96 ARG A N 1
ATOM 782 C CA . ARG A 1 96 ? -18.559 0.330 1.676 1.00 82.94 96 ARG A CA 1
ATOM 783 C C . ARG A 1 96 ? -17.843 1.426 2.468 1.00 82.94 96 ARG A C 1
ATOM 785 O O . ARG A 1 96 ? -18.434 2.480 2.666 1.00 82.94 96 ARG A O 1
ATOM 792 N N . MET A 1 97 ? -16.628 1.180 2.953 1.00 83.00 97 MET A N 1
ATOM 793 C CA . MET A 1 97 ? -15.840 2.175 3.695 1.00 83.00 97 MET A CA 1
ATOM 794 C C . MET A 1 97 ? -14.915 2.998 2.791 1.00 83.00 97 MET A C 1
ATOM 796 O O . MET A 1 97 ? -14.386 4.017 3.237 1.00 83.00 97 MET A O 1
ATOM 800 N N . LEU A 1 98 ? -14.687 2.546 1.556 1.00 84.38 98 LEU A N 1
ATOM 801 C CA . LEU A 1 98 ? -13.791 3.193 0.602 1.00 84.38 98 LEU A CA 1
ATOM 802 C C . LEU A 1 98 ? -14.367 4.526 0.121 1.00 84.38 98 LEU A C 1
ATOM 804 O O . LEU A 1 98 ? -15.582 4.683 -0.013 1.00 84.38 98 LEU A O 1
ATOM 808 N N . GLU A 1 99 ? -13.483 5.481 -0.152 1.00 73.06 99 GLU A N 1
ATOM 809 C CA . GLU A 1 99 ? -13.863 6.816 -0.610 1.00 73.06 99 GLU A CA 1
ATOM 810 C C . GLU A 1 99 ? -13.639 6.922 -2.116 1.00 73.06 99 GLU A C 1
ATOM 812 O O . GLU A 1 99 ? -12.513 6.959 -2.604 1.00 73.06 99 GLU A O 1
ATOM 817 N N . PHE A 1 100 ? -14.728 6.970 -2.877 1.00 68.31 100 PHE A N 1
ATOM 818 C CA . PHE A 1 100 ? -14.661 7.159 -4.320 1.00 68.31 100 PHE A CA 1
ATOM 819 C C . PHE A 1 100 ? -15.064 8.594 -4.662 1.00 68.31 100 PHE A C 1
ATOM 821 O O . PHE A 1 100 ? -16.156 9.016 -4.269 1.00 68.31 100 PHE A O 1
ATOM 828 N N . PRO A 1 101 ? -14.233 9.352 -5.402 1.00 59.66 101 PRO A N 1
ATOM 829 C CA . PRO A 1 101 ? -14.642 10.641 -5.940 1.00 59.66 101 PRO A CA 1
ATOM 830 C C . PRO A 1 101 ? -15.940 10.489 -6.738 1.00 59.66 101 PRO A C 1
ATOM 832 O O . PRO A 1 101 ? -16.029 9.651 -7.639 1.00 59.66 101 PRO A O 1
ATOM 835 N N . SER A 1 102 ? -16.942 11.310 -6.417 1.00 57.12 102 SER A N 1
ATOM 836 C CA . SER A 1 102 ? -18.267 11.288 -7.053 1.00 57.12 102 SER A CA 1
ATOM 837 C C . SER A 1 102 ? -18.203 11.448 -8.577 1.00 57.12 102 SER A C 1
ATOM 839 O O . SER A 1 102 ? -19.052 10.917 -9.287 1.00 57.12 102 SER A O 1
ATOM 841 N N . GLU A 1 103 ? -17.172 12.132 -9.079 1.00 54.53 103 GLU A N 1
ATOM 842 C CA . GLU A 1 103 ? -16.953 12.414 -10.502 1.00 54.53 103 GLU A CA 1
ATOM 843 C C . GLU A 1 103 ? -16.484 11.203 -11.319 1.00 54.53 103 GLU A C 1
ATOM 845 O O . GLU A 1 103 ? -16.655 11.179 -12.535 1.00 54.53 103 GLU A O 1
ATOM 850 N N . ILE A 1 104 ? -15.904 10.182 -10.681 1.00 52.97 104 ILE A N 1
ATOM 851 C CA . ILE A 1 104 ? -15.281 9.060 -11.400 1.00 52.97 104 ILE A CA 1
ATOM 852 C C . ILE A 1 104 ? -16.261 7.890 -11.587 1.00 52.97 104 ILE A C 1
ATOM 854 O O . ILE A 1 104 ? -15.990 6.994 -12.382 1.00 52.97 104 ILE A O 1
ATOM 858 N N . GLY A 1 105 ? -17.443 7.947 -10.965 1.00 47.97 105 GLY A N 1
ATOM 859 C CA . GLY A 1 105 ? -18.490 6.937 -11.095 1.00 47.97 105 GLY A CA 1
ATOM 860 C C . GLY A 1 105 ? -18.131 5.633 -10.379 1.00 47.97 105 GLY A C 1
ATOM 861 O O . GLY A 1 105 ? -17.040 5.083 -10.529 1.00 47.97 105 GLY A O 1
ATOM 862 N N . LEU A 1 106 ? -19.078 5.115 -9.598 1.00 44.81 106 LEU A N 1
ATOM 863 C CA . LEU A 1 106 ? -18.918 3.879 -8.832 1.00 44.81 106 LEU A CA 1
ATOM 864 C C . LEU A 1 106 ? -18.490 2.704 -9.742 1.00 44.81 106 LEU A C 1
ATOM 866 O O . LEU A 1 106 ? -17.585 1.954 -9.393 1.00 44.81 106 LEU A O 1
ATOM 870 N N . ASP A 1 107 ? -19.022 2.624 -10.963 1.00 45.62 107 ASP A N 1
ATOM 871 C CA . ASP A 1 107 ? -18.723 1.569 -11.947 1.00 45.62 107 ASP A CA 1
ATOM 872 C C . ASP A 1 107 ? -17.259 1.546 -12.425 1.00 45.62 107 ASP A C 1
ATOM 874 O O . ASP A 1 107 ? -16.752 0.513 -12.860 1.00 45.62 107 ASP A O 1
ATOM 878 N N . ASN A 1 108 ? -16.547 2.669 -12.311 1.00 53.06 108 ASN A N 1
ATOM 879 C CA . ASN A 1 108 ? -15.156 2.804 -12.739 1.00 53.06 108 ASN A CA 1
ATOM 880 C C . ASN A 1 108 ? -14.160 2.362 -11.650 1.00 53.06 108 ASN A C 1
ATOM 882 O O . ASN A 1 108 ? -13.014 2.026 -11.948 1.00 53.06 108 ASN A O 1
ATOM 886 N N . TYR A 1 109 ? -14.614 2.356 -10.392 1.00 50.06 109 TYR A N 1
ATOM 887 C CA . TYR A 1 109 ? -13.846 1.964 -9.212 1.00 50.06 109 TYR A CA 1
ATOM 888 C C . TYR A 1 109 ? -14.261 0.602 -8.628 1.00 50.06 109 TYR A C 1
ATOM 890 O O . TYR A 1 109 ? -13.435 -0.064 -8.006 1.00 50.06 109 TYR A O 1
ATOM 898 N N . LEU A 1 110 ? -15.494 0.134 -8.860 1.00 43.66 110 LEU A N 1
ATOM 899 C CA . LEU A 1 110 ? -15.966 -1.192 -8.426 1.00 43.66 110 LEU A CA 1
ATOM 900 C C . LEU A 1 110 ? -15.199 -2.354 -9.082 1.00 43.66 110 LEU A C 1
ATOM 902 O O . LEU A 1 110 ? -15.183 -3.451 -8.536 1.00 43.66 110 LEU A O 1
ATOM 906 N N . GLY A 1 111 ? -14.516 -2.117 -10.207 1.00 56.25 111 GLY A N 1
ATOM 907 C CA . GLY A 1 111 ? -13.556 -3.061 -10.796 1.00 56.25 111 GLY A CA 1
ATOM 908 C C . GLY A 1 111 ? -12.133 -2.972 -10.225 1.00 56.25 111 GLY A C 1
ATOM 909 O O . GLY A 1 111 ? -11.258 -3.715 -10.662 1.00 56.25 111 GLY A O 1
ATOM 910 N N . VAL A 1 112 ? -11.871 -2.051 -9.289 1.00 67.56 112 VAL A N 1
ATOM 911 C CA . VAL A 1 112 ? -10.521 -1.760 -8.783 1.00 67.56 112 VAL A CA 1
ATOM 912 C C . VAL A 1 112 ? -10.210 -2.568 -7.531 1.00 67.56 112 VAL A C 1
ATOM 914 O O . VAL A 1 112 ? -9.074 -2.993 -7.391 1.00 67.56 112 VAL A O 1
ATOM 917 N N . VAL A 1 113 ? -11.172 -2.841 -6.644 1.00 82.75 113 VAL A N 1
ATOM 918 C CA . VAL A 1 113 ? -10.910 -3.640 -5.433 1.00 82.75 113 VAL A CA 1
ATOM 919 C C . VAL A 1 113 ? -11.416 -5.060 -5.604 1.00 82.75 113 VAL A C 1
ATOM 921 O O . VAL A 1 113 ? -12.588 -5.300 -5.875 1.00 82.75 113 VAL A O 1
ATOM 924 N N . SER A 1 114 ? -10.529 -6.023 -5.407 1.00 86.19 114 SER A N 1
ATOM 925 C CA . SER A 1 114 ? -10.858 -7.448 -5.375 1.00 86.19 114 SER A CA 1
ATOM 926 C C . SER A 1 114 ? -10.128 -8.121 -4.221 1.00 86.19 114 SER A C 1
ATOM 928 O O . SER A 1 114 ? -9.236 -7.531 -3.613 1.00 86.19 114 SER A O 1
ATOM 930 N N . GLN A 1 115 ? -10.505 -9.356 -3.898 1.00 90.44 115 GLN A N 1
ATOM 931 C CA . GLN A 1 115 ? -9.767 -10.174 -2.941 1.00 90.44 115 GLN A CA 1
ATOM 932 C C . GLN A 1 115 ? -8.930 -11.206 -3.692 1.00 90.44 115 GLN A C 1
ATOM 934 O O . GLN A 1 115 ? -9.424 -11.871 -4.601 1.00 90.44 115 GLN A O 1
ATOM 939 N N . THR A 1 116 ? -7.663 -11.336 -3.317 1.00 92.50 116 THR A N 1
ATOM 940 C CA . THR A 1 116 ? -6.758 -12.349 -3.864 1.00 92.50 116 THR A CA 1
ATOM 941 C C . THR A 1 116 ? -5.799 -12.841 -2.784 1.00 92.50 116 THR A C 1
ATOM 943 O O . THR A 1 116 ? -5.790 -12.342 -1.656 1.00 92.50 116 THR A O 1
ATOM 946 N N . GLU A 1 117 ? -5.003 -13.851 -3.106 1.00 95.06 117 GLU A N 1
ATOM 947 C CA . GLU A 1 117 ? -3.907 -14.286 -2.250 1.00 95.06 117 GLU A CA 1
ATOM 948 C C . GLU A 1 117 ? -2.751 -13.277 -2.324 1.00 95.06 117 GLU A C 1
ATOM 950 O O . GLU A 1 117 ? -2.266 -12.938 -3.402 1.00 95.06 117 GLU A O 1
ATOM 955 N N . HIS A 1 118 ? -2.281 -12.806 -1.169 1.00 95.31 118 HIS A N 1
ATOM 956 C CA . HIS A 1 118 ? -1.077 -11.990 -1.079 1.00 95.31 118 HIS A CA 1
ATOM 957 C C . HIS A 1 118 ? 0.125 -12.792 -1.609 1.00 95.31 118 HIS A C 1
ATOM 959 O O . HIS A 1 118 ? 0.438 -13.842 -1.037 1.00 95.31 118 HIS A O 1
ATOM 965 N N . PRO A 1 119 ? 0.864 -12.299 -2.622 1.00 93.75 119 PRO A N 1
ATOM 966 C CA . PRO A 1 119 ? 1.833 -13.110 -3.371 1.00 93.75 119 PRO A CA 1
ATOM 967 C C . PRO A 1 119 ? 2.971 -13.647 -2.495 1.00 93.75 119 PRO A C 1
ATOM 969 O O . PRO A 1 119 ? 3.464 -14.754 -2.713 1.00 93.75 119 PRO A O 1
ATOM 972 N N . ILE A 1 120 ? 3.345 -12.880 -1.468 1.00 94.56 120 ILE A N 1
ATOM 973 C CA . ILE A 1 120 ? 4.391 -13.259 -0.516 1.00 94.56 120 ILE A CA 1
ATOM 974 C C . ILE A 1 120 ? 3.818 -14.020 0.693 1.00 94.56 120 ILE A C 1
ATOM 976 O O . ILE A 1 120 ? 4.207 -15.151 0.954 1.00 94.56 120 ILE A O 1
ATOM 980 N N . LEU A 1 121 ? 2.850 -13.440 1.415 1.00 94.62 121 LEU A N 1
ATOM 981 C CA . LEU A 1 121 ? 2.311 -14.009 2.657 1.00 94.62 121 LEU A CA 1
ATOM 982 C C . LEU A 1 121 ? 1.386 -15.222 2.488 1.00 94.62 121 LEU A C 1
ATOM 984 O O . LEU A 1 121 ? 1.102 -15.881 3.487 1.00 94.62 121 LEU A O 1
ATOM 988 N N . ARG A 1 122 ? 0.886 -15.493 1.275 1.00 94.44 122 ARG A N 1
ATOM 989 C CA . ARG A 1 122 ? -0.029 -16.611 0.972 1.00 94.44 122 ARG A CA 1
ATOM 990 C C . ARG A 1 122 ? -1.290 -16.618 1.839 1.00 94.44 122 ARG A C 1
ATOM 992 O O . ARG A 1 122 ? -1.718 -17.637 2.373 1.00 94.44 122 ARG A O 1
ATOM 999 N N . LYS A 1 123 ? -1.858 -15.425 2.031 1.00 93.81 123 LYS A N 1
ATOM 1000 C CA . LYS A 1 123 ? -3.075 -15.178 2.819 1.00 93.81 123 LYS A CA 1
ATOM 1001 C C . LYS A 1 123 ? -4.038 -14.279 2.046 1.00 93.81 123 LYS A C 1
ATOM 1003 O O . LYS A 1 123 ? -3.567 -13.480 1.237 1.00 93.81 123 LYS A O 1
ATOM 1008 N N . PRO A 1 124 ? -5.355 -14.346 2.307 1.00 93.88 124 PRO A N 1
ATOM 1009 C CA . PRO A 1 124 ? -6.322 -13.470 1.653 1.00 93.88 124 PRO A CA 1
ATOM 1010 C C . PRO A 1 124 ? -6.077 -11.996 1.988 1.00 93.88 124 PRO A C 1
ATOM 1012 O O . PRO A 1 124 ? -6.008 -11.628 3.163 1.00 93.88 124 PRO A O 1
ATOM 1015 N N . TYR A 1 125 ? -5.981 -11.160 0.958 1.00 95.69 125 TYR A N 1
ATOM 1016 C CA . TYR A 1 125 ? -5.899 -9.705 1.064 1.00 95.69 125 TYR A CA 1
ATOM 1017 C C . TYR A 1 125 ? -6.824 -9.045 0.042 1.00 95.69 125 TYR A C 1
ATOM 1019 O O . TYR A 1 125 ? -6.989 -9.549 -1.075 1.00 95.69 125 TYR A O 1
ATOM 1027 N N . CYS A 1 126 ? -7.407 -7.903 0.401 1.00 93.44 126 CYS A N 1
ATOM 1028 C CA . CYS A 1 126 ? -7.944 -6.997 -0.608 1.00 93.44 126 CYS A CA 1
ATOM 1029 C C . CYS A 1 126 ? -6.779 -6.359 -1.373 1.00 93.44 126 CYS A C 1
ATOM 1031 O O . CYS A 1 126 ? -5.707 -6.132 -0.811 1.00 93.44 126 CYS A O 1
ATOM 1033 N N . TYR A 1 127 ? -6.968 -6.073 -2.656 1.00 90.75 127 TYR A N 1
ATOM 1034 C CA . TYR A 1 127 ? -5.965 -5.381 -3.459 1.00 90.75 127 TYR A CA 1
ATOM 1035 C C . TYR A 1 127 ? -6.611 -4.445 -4.472 1.00 90.75 127 TYR A C 1
ATOM 1037 O O . TYR A 1 127 ? -7.720 -4.707 -4.945 1.00 90.75 127 TYR A O 1
ATOM 1045 N N . LEU A 1 128 ? -5.897 -3.365 -4.795 1.00 87.69 128 LEU A N 1
ATOM 1046 C CA . LEU A 1 128 ? -6.222 -2.484 -5.911 1.00 87.69 128 LEU A CA 1
ATOM 1047 C C . LEU A 1 128 ? -5.625 -3.058 -7.200 1.00 87.69 128 LEU A C 1
ATOM 1049 O O . LEU A 1 128 ? -4.408 -3.229 -7.300 1.00 87.69 128 LEU A O 1
ATOM 1053 N N . HIS A 1 129 ? -6.465 -3.346 -8.192 1.00 82.38 129 HIS A N 1
ATOM 1054 C CA . HIS A 1 129 ? -6.032 -3.890 -9.470 1.00 82.38 129 HIS A CA 1
ATOM 1055 C C . HIS A 1 129 ? -5.100 -2.900 -10.195 1.00 82.38 129 HIS A C 1
ATOM 1057 O O . HIS A 1 129 ? -5.464 -1.737 -10.385 1.00 82.38 129 HIS A O 1
ATOM 1063 N N . PRO A 1 130 ? -3.916 -3.339 -10.662 1.00 80.19 130 PRO A N 1
ATOM 1064 C CA . PRO A 1 130 ? -2.886 -2.443 -11.190 1.00 80.19 130 PRO A CA 1
ATOM 1065 C C . PRO A 1 130 ? -3.129 -1.930 -12.614 1.00 80.19 130 PRO A C 1
ATOM 1067 O O . PRO A 1 130 ? -2.292 -1.205 -13.143 1.00 80.19 130 PRO A O 1
ATOM 1070 N N . CYS A 1 131 ? -4.252 -2.275 -13.256 1.00 74.50 131 CYS A N 1
ATOM 1071 C CA . CYS A 1 131 ? -4.500 -1.958 -14.674 1.00 74.50 131 CYS A CA 1
ATOM 1072 C C . CYS A 1 131 ? -4.389 -0.467 -15.012 1.00 74.50 131 CYS A C 1
ATOM 1074 O O . CYS A 1 131 ? -4.053 -0.142 -16.143 1.00 74.50 131 CYS A O 1
ATOM 1076 N N . ARG A 1 132 ? -4.647 0.426 -14.048 1.00 73.69 132 ARG A N 1
ATOM 1077 C CA . ARG A 1 132 ? -4.512 1.883 -14.218 1.00 73.69 132 ARG A CA 1
ATOM 1078 C C . ARG A 1 132 ? -3.262 2.469 -13.580 1.00 73.69 132 ARG A C 1
ATOM 1080 O O . ARG A 1 132 ? -2.993 3.654 -13.748 1.00 73.69 132 ARG A O 1
ATOM 1087 N N . THR A 1 133 ? -2.488 1.666 -12.856 1.00 78.56 133 THR A N 1
ATOM 1088 C CA . THR A 1 133 ? -1.264 2.141 -12.214 1.00 78.56 133 THR A CA 1
ATOM 1089 C C . THR A 1 133 ? -0.254 2.625 -13.253 1.00 78.56 133 THR A C 1
ATOM 1091 O O . THR A 1 133 ? 0.359 3.669 -13.048 1.00 78.56 133 THR A O 1
ATOM 1094 N N . GLY A 1 134 ? -0.123 1.921 -14.383 1.00 75.00 134 GLY A N 1
ATOM 1095 C CA . GLY A 1 134 ? 0.764 2.337 -15.473 1.00 75.00 134 GLY A CA 1
ATOM 1096 C C . GLY A 1 134 ? 0.419 3.727 -16.015 1.00 75.00 134 GLY A C 1
ATOM 1097 O O . GLY A 1 134 ? 1.304 4.572 -16.137 1.00 75.00 134 GLY A O 1
ATOM 1098 N N . ASP A 1 135 ? -0.869 3.999 -16.246 1.00 74.94 135 ASP A N 1
ATOM 1099 C CA . ASP A 1 135 ? -1.341 5.306 -16.721 1.00 74.94 135 ASP A CA 1
ATOM 1100 C C . ASP A 1 135 ? -1.078 6.414 -15.691 1.00 74.94 135 ASP A C 1
ATOM 1102 O O . ASP A 1 135 ? -0.613 7.497 -16.047 1.00 74.94 135 ASP A O 1
ATOM 1106 N N . LEU A 1 136 ? -1.317 6.138 -14.402 1.00 75.19 136 LEU A N 1
ATOM 1107 C CA . LEU A 1 136 ? -1.048 7.089 -13.317 1.00 75.19 136 LEU A CA 1
ATOM 1108 C C . LEU A 1 136 ? 0.440 7.452 -13.248 1.00 75.19 136 LEU A C 1
ATOM 1110 O O . LEU A 1 136 ? 0.792 8.631 -13.198 1.00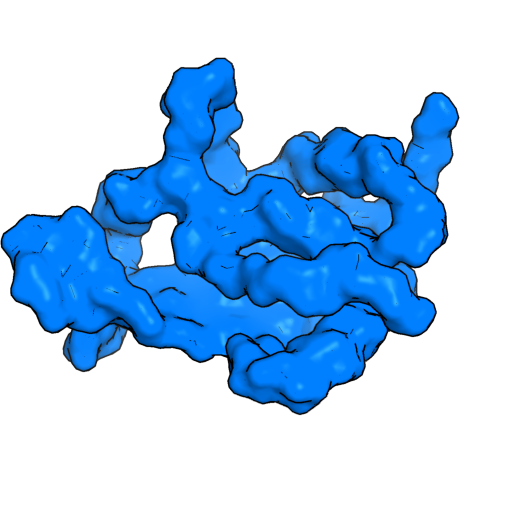 75.19 136 LEU A O 1
ATOM 1114 N N . MET A 1 137 ? 1.322 6.455 -13.314 1.00 78.38 137 MET A N 1
ATOM 1115 C CA . MET A 1 137 ? 2.771 6.676 -13.298 1.00 78.38 137 MET A CA 1
ATOM 1116 C C . MET A 1 137 ? 3.262 7.410 -14.548 1.00 78.38 137 MET A C 1
ATOM 1118 O O . MET A 1 137 ? 4.203 8.197 -14.463 1.00 78.38 137 MET A O 1
ATOM 1122 N N . ALA A 1 138 ? 2.613 7.212 -15.700 1.00 76.31 138 ALA A N 1
ATOM 1123 C CA . ALA A 1 138 ? 2.987 7.886 -16.940 1.00 76.31 138 ALA A CA 1
ATOM 1124 C C . ALA A 1 138 ? 2.813 9.414 -16.875 1.00 76.31 138 ALA A C 1
ATOM 1126 O O . ALA A 1 138 ? 3.506 10.153 -17.578 1.00 76.31 138 ALA A O 1
ATOM 1127 N N . THR A 1 139 ? 1.906 9.899 -16.021 1.00 70.06 139 THR A N 1
ATOM 1128 C CA . THR A 1 139 ? 1.657 11.339 -15.822 1.00 70.06 139 THR A CA 1
ATOM 1129 C C . THR A 1 139 ? 2.648 12.012 -14.871 1.00 70.06 139 THR A C 1
ATOM 1131 O O . THR A 1 139 ? 2.615 13.231 -14.688 1.00 70.06 139 THR A O 1
ATOM 1134 N N . GLN A 1 140 ? 3.552 11.240 -14.272 1.00 71.81 140 GLN A N 1
ATOM 1135 C CA . GLN A 1 140 ? 4.456 11.725 -13.248 1.00 71.81 140 GLN A CA 1
ATOM 1136 C C . GLN A 1 140 ? 5.629 12.548 -13.806 1.00 71.81 140 GLN A C 1
ATOM 1138 O O . GLN A 1 140 ? 6.222 12.252 -14.844 1.00 71.81 140 GLN A O 1
ATOM 1143 N N . SER A 1 141 ? 6.043 13.557 -13.037 1.00 67.69 141 SER A N 1
ATOM 1144 C CA . SER A 1 141 ? 7.319 14.243 -13.235 1.00 67.69 141 SER A CA 1
ATOM 1145 C C . SER A 1 141 ? 8.515 13.335 -12.925 1.00 67.69 141 SER A C 1
ATOM 1147 O O . SER A 1 141 ? 8.598 12.741 -11.853 1.00 67.69 141 SER A O 1
ATOM 1149 N N . LYS A 1 142 ? 9.535 13.341 -13.793 1.00 70.75 142 LYS A N 1
ATOM 1150 C CA . LYS A 1 142 ? 10.816 12.642 -13.552 1.00 70.75 142 LYS A CA 1
ATOM 1151 C C . LYS A 1 142 ? 11.556 13.090 -12.282 1.00 70.75 142 LYS A C 1
ATOM 1153 O O . LYS A 1 142 ? 12.518 12.443 -11.890 1.00 70.75 142 LYS A O 1
ATOM 1158 N N . ARG A 1 143 ? 11.176 14.225 -11.681 1.00 68.81 143 ARG A N 1
ATOM 1159 C CA . ARG A 1 143 ? 11.827 14.769 -10.476 1.00 68.81 143 ARG A CA 1
ATOM 1160 C C . ARG A 1 143 ? 11.216 14.282 -9.164 1.00 68.81 143 ARG A C 1
ATOM 1162 O O . ARG A 1 143 ? 11.821 14.514 -8.125 1.00 68.81 143 ARG A O 1
ATOM 1169 N N . SER A 1 144 ? 10.026 13.686 -9.188 1.00 80.31 144 SER A N 1
ATOM 1170 C CA . SER A 1 144 ? 9.372 13.203 -7.972 1.00 80.31 144 SER A CA 1
ATOM 1171 C C . SER A 1 144 ? 9.626 11.715 -7.764 1.00 80.31 144 SER A C 1
ATOM 1173 O O . SER A 1 144 ? 9.853 10.963 -8.710 1.00 80.31 144 SER A O 1
ATOM 1175 N N . ASN A 1 145 ? 9.556 11.277 -6.510 1.00 91.19 145 ASN A N 1
ATOM 1176 C CA . ASN A 1 145 ? 9.534 9.860 -6.182 1.00 91.19 145 ASN A CA 1
ATOM 1177 C C . ASN A 1 145 ? 8.249 9.216 -6.739 1.00 91.19 145 ASN A C 1
ATOM 1179 O O . ASN A 1 145 ? 7.144 9.745 -6.562 1.00 91.19 145 ASN A O 1
ATOM 1183 N N . VAL A 1 146 ? 8.400 8.074 -7.412 1.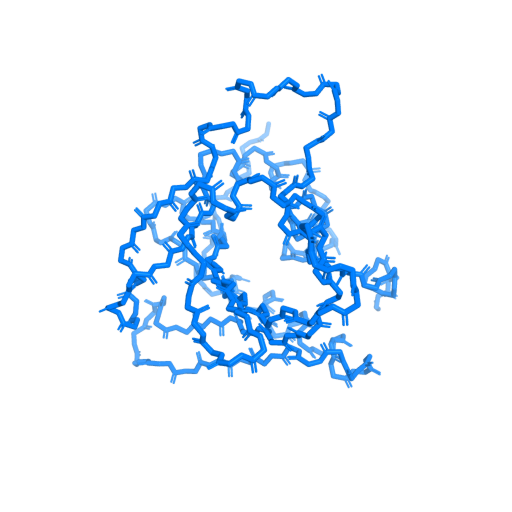00 91.12 146 VAL A N 1
ATOM 1184 C CA . VAL A 1 146 ? 7.293 7.373 -8.078 1.00 91.12 146 VAL A CA 1
ATOM 1185 C C . VAL A 1 146 ? 6.259 6.806 -7.124 1.00 91.12 146 VAL A C 1
ATOM 1187 O O . VAL A 1 146 ? 5.064 6.918 -7.385 1.00 91.12 146 VAL A O 1
ATOM 1190 N N . LEU A 1 147 ? 6.692 6.288 -5.977 1.00 93.50 147 LEU A N 1
ATOM 1191 C CA . LEU A 1 147 ? 5.779 5.753 -4.976 1.00 93.50 147 LEU A CA 1
ATOM 1192 C C . LEU A 1 147 ? 5.003 6.862 -4.282 1.00 93.50 147 LEU A C 1
ATOM 1194 O O . LEU A 1 147 ? 3.816 6.681 -4.055 1.00 93.50 147 LEU A O 1
ATOM 1198 N N . ILE A 1 148 ? 5.626 8.015 -4.010 1.00 92.94 148 ILE A N 1
ATOM 1199 C CA . ILE A 1 148 ? 4.909 9.180 -3.465 1.00 92.94 148 ILE A CA 1
ATOM 1200 C C . ILE A 1 148 ? 3.825 9.627 -4.440 1.00 92.94 148 ILE A C 1
ATOM 1202 O O . ILE A 1 148 ? 2.664 9.724 -4.061 1.00 92.94 148 ILE A O 1
ATOM 1206 N N . SER A 1 149 ? 4.200 9.853 -5.701 1.00 88.94 149 SER A N 1
ATOM 1207 C CA . SER A 1 149 ? 3.276 10.358 -6.722 1.00 88.94 149 SER A CA 1
ATOM 1208 C C . SER A 1 149 ? 2.099 9.402 -6.934 1.00 88.94 149 SER A C 1
ATOM 1210 O O . SER A 1 149 ? 0.948 9.828 -6.960 1.00 88.94 149 SER A O 1
ATOM 1212 N N . TRP A 1 150 ? 2.380 8.099 -7.024 1.00 90.00 150 TRP A N 1
ATOM 1213 C CA . TRP A 1 150 ? 1.354 7.067 -7.144 1.00 90.00 150 TRP A CA 1
ATOM 1214 C C . TRP A 1 150 ? 0.485 6.945 -5.880 1.00 90.00 150 TRP A C 1
ATOM 1216 O O . TRP A 1 150 ? -0.742 6.939 -5.996 1.00 90.00 150 TRP A O 1
ATOM 1226 N N . LEU A 1 151 ? 1.081 6.904 -4.677 1.00 91.12 151 LEU A N 1
ATOM 1227 C CA . LEU A 1 151 ? 0.342 6.840 -3.408 1.00 91.12 151 LEU A CA 1
ATOM 1228 C C . LEU A 1 151 ? -0.571 8.049 -3.229 1.00 91.12 151 LEU A C 1
ATOM 1230 O O . LEU A 1 151 ? -1.702 7.873 -2.795 1.00 91.12 151 LEU A O 1
ATOM 1234 N N . SER A 1 152 ? -0.149 9.252 -3.623 1.00 87.88 152 SER A N 1
ATOM 1235 C CA . SER A 1 152 ? -1.008 10.441 -3.577 1.00 87.88 152 SER A CA 1
ATOM 1236 C C . SER A 1 152 ? -2.298 10.288 -4.393 1.00 87.88 152 SER A C 1
ATOM 1238 O O . SER A 1 152 ? -3.295 10.923 -4.062 1.00 87.88 152 SER A O 1
ATOM 1240 N N . CYS A 1 153 ? -2.311 9.435 -5.423 1.00 82.88 153 CYS A N 1
ATOM 1241 C CA . CYS A 1 153 ? -3.511 9.139 -6.206 1.00 82.88 153 CYS A CA 1
ATOM 1242 C C . CYS A 1 153 ? -4.348 7.994 -5.617 1.00 82.88 153 CYS A C 1
ATOM 1244 O O . CYS A 1 153 ? -5.576 8.055 -5.666 1.00 82.88 153 CYS A O 1
ATOM 1246 N N . VAL A 1 154 ? -3.714 6.934 -5.099 1.00 85.31 154 VAL A N 1
ATOM 1247 C CA . VAL A 1 154 ? -4.431 5.711 -4.681 1.00 85.31 154 VAL A CA 1
ATOM 1248 C C . VAL A 1 154 ? -4.780 5.664 -3.194 1.00 85.31 154 VAL A C 1
ATOM 1250 O O . VAL A 1 154 ? -5.741 4.994 -2.823 1.00 85.31 154 VAL A O 1
ATOM 1253 N N . ALA A 1 155 ? -4.026 6.358 -2.340 1.00 89.25 155 ALA A N 1
ATOM 1254 C CA . ALA A 1 155 ? -4.174 6.291 -0.890 1.00 89.25 155 ALA A CA 1
ATOM 1255 C C . ALA A 1 155 ? -5.554 6.773 -0.392 1.00 89.25 155 ALA A C 1
ATOM 1257 O O . ALA A 1 155 ? -6.176 6.030 0.373 1.00 89.25 155 ALA A O 1
ATOM 1258 N N . PRO A 1 156 ? -6.120 7.901 -0.885 1.00 86.88 156 PRO A N 1
ATOM 1259 C CA . PRO A 1 156 ? -7.441 8.357 -0.442 1.00 86.88 156 PRO A CA 1
ATOM 1260 C C . PRO A 1 156 ? -8.554 7.334 -0.702 1.00 86.88 156 PRO A C 1
ATOM 1262 O O . PRO A 1 156 ? -9.443 7.161 0.126 1.00 86.88 156 PRO A O 1
ATOM 1265 N N . VAL A 1 157 ? -8.460 6.580 -1.807 1.00 84.38 157 VAL A N 1
ATOM 1266 C CA . VAL A 1 157 ? -9.459 5.565 -2.186 1.00 84.38 157 VAL A CA 1
ATOM 1267 C C . VAL A 1 157 ? -9.611 4.495 -1.108 1.00 84.38 157 VAL A C 1
ATOM 1269 O O . VAL A 1 157 ? -10.711 4.006 -0.854 1.00 84.38 157 VAL A O 1
ATOM 1272 N N . VAL A 1 158 ? -8.510 4.152 -0.442 1.00 89.06 158 VAL A N 1
ATOM 1273 C CA . VAL A 1 158 ? -8.469 3.134 0.611 1.00 89.06 158 VAL A CA 1
ATOM 1274 C C . VAL A 1 158 ? -8.373 3.723 2.011 1.00 89.06 158 VAL A C 1
ATOM 1276 O O . VAL A 1 158 ? -7.978 3.014 2.927 1.00 89.06 158 VAL A O 1
ATOM 1279 N N . ARG A 1 159 ? -8.743 4.999 2.185 1.00 91.00 159 ARG A N 1
ATOM 1280 C CA . ARG A 1 159 ? -8.664 5.730 3.460 1.00 91.00 159 ARG A CA 1
ATOM 1281 C C . ARG A 1 159 ? -7.259 5.809 4.064 1.00 91.00 159 ARG A C 1
ATOM 1283 O O . ARG A 1 159 ? -7.127 6.029 5.264 1.00 91.00 159 ARG A O 1
ATOM 1290 N N . LEU A 1 160 ? -6.214 5.629 3.267 1.00 91.94 160 LEU A N 1
ATOM 1291 C CA . LEU A 1 160 ? -4.846 5.825 3.721 1.00 91.94 160 LEU A CA 1
ATOM 1292 C C . LEU A 1 160 ? -4.534 7.321 3.657 1.00 91.94 160 LEU A C 1
ATOM 1294 O O . LEU A 1 160 ? -4.506 7.907 2.574 1.00 91.94 160 LEU A O 1
ATOM 1298 N N . ASP A 1 161 ? -4.303 7.933 4.816 1.00 89.19 161 ASP A N 1
ATOM 1299 C CA . ASP A 1 161 ? -3.920 9.341 4.884 1.00 89.19 161 ASP A CA 1
ATOM 1300 C C . ASP A 1 161 ? -2.413 9.511 4.655 1.00 89.19 161 ASP A C 1
ATOM 1302 O O . ASP A 1 161 ? -1.575 8.793 5.214 1.00 89.19 161 ASP A O 1
ATOM 1306 N N . MET A 1 162 ? -2.071 10.479 3.811 1.00 90.25 162 MET A N 1
ATOM 1307 C CA . MET A 1 162 ? -0.701 10.782 3.416 1.00 90.25 162 MET A CA 1
ATOM 1308 C C . MET A 1 162 ? -0.384 12.225 3.793 1.00 90.25 162 MET A C 1
ATOM 1310 O O . MET A 1 162 ? -0.996 13.162 3.285 1.00 90.25 162 MET A O 1
ATOM 1314 N N . SER A 1 163 ? 0.624 12.411 4.649 1.00 92.25 163 SER A N 1
ATOM 1315 C CA . SER A 1 16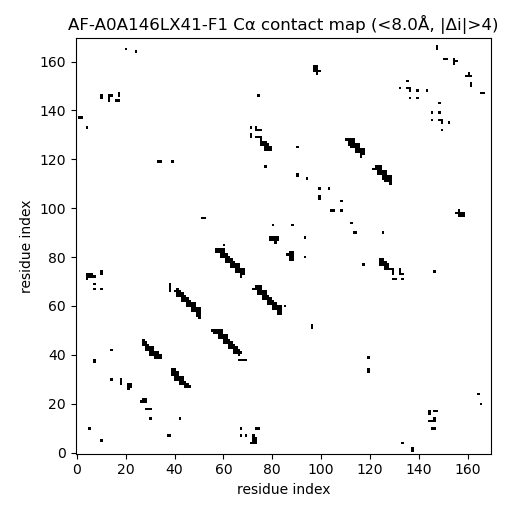3 ? 1.070 13.746 5.055 1.00 92.25 163 SER A CA 1
ATOM 1316 C C . SER A 1 163 ? 1.480 14.595 3.847 1.00 92.25 163 SER A C 1
ATOM 1318 O O . SER A 1 163 ? 2.246 14.156 2.988 1.00 92.25 163 SER A O 1
ATOM 1320 N N . LEU A 1 164 ? 1.056 15.861 3.822 1.00 89.94 164 LEU A N 1
ATOM 1321 C CA . LEU A 1 164 ? 1.466 16.822 2.789 1.00 89.94 164 LEU A CA 1
ATOM 1322 C C . LEU A 1 164 ? 2.986 17.060 2.766 1.00 89.94 164 LEU A C 1
ATOM 1324 O O . LEU A 1 164 ? 3.527 17.527 1.765 1.00 89.94 164 LEU A O 1
ATOM 1328 N N . GLU A 1 165 ? 3.694 16.701 3.839 1.00 92.31 165 GLU A N 1
ATOM 1329 C CA . GLU A 1 165 ? 5.154 16.762 3.906 1.00 92.31 165 GLU A CA 1
ATOM 1330 C C . GLU A 1 165 ? 5.841 15.871 2.855 1.00 92.31 165 GLU A C 1
ATOM 1332 O O . GLU A 1 165 ? 6.952 16.194 2.436 1.00 92.31 165 GLU A O 1
ATOM 1337 N N . TYR A 1 166 ? 5.187 14.807 2.365 1.00 91.06 166 TYR A N 1
ATOM 1338 C CA . TYR A 1 166 ? 5.711 13.987 1.261 1.00 91.06 166 TYR A CA 1
ATOM 1339 C C . TYR A 1 166 ? 5.805 14.749 -0.070 1.00 91.06 166 TYR A C 1
ATOM 1341 O O . TYR A 1 166 ? 6.595 14.370 -0.931 1.00 91.06 166 TYR A O 1
ATOM 1349 N N . ALA A 1 167 ? 5.027 15.821 -0.252 1.00 86.00 167 ALA A N 1
ATOM 1350 C CA . ALA A 1 167 ? 5.039 16.626 -1.473 1.00 86.00 167 ALA A CA 1
ATOM 1351 C C . ALA A 1 167 ? 6.133 17.708 -1.475 1.00 86.00 167 ALA A C 1
ATOM 1353 O O . ALA A 1 167 ? 6.345 18.371 -2.495 1.00 86.00 167 ALA A O 1
ATOM 1354 N N . LYS A 1 168 ? 6.824 17.922 -0.346 1.00 84.50 168 LYS A N 1
ATOM 1355 C CA . LYS A 1 168 ? 7.888 18.925 -0.262 1.00 84.50 168 LYS A CA 1
ATOM 1356 C C . LYS A 1 168 ? 9.135 18.439 -1.010 1.00 84.50 168 LYS A C 1
ATOM 1358 O O . LYS A 1 168 ? 9.516 17.281 -0.849 1.00 84.50 168 LYS A O 1
ATOM 1363 N N . PRO A 1 169 ? 9.807 19.308 -1.789 1.00 70.31 169 PRO A N 1
ATOM 1364 C CA . PRO A 1 169 ? 11.087 18.962 -2.393 1.00 70.31 169 PRO A CA 1
ATOM 1365 C C . PRO A 1 169 ? 12.101 18.626 -1.293 1.00 70.31 169 PRO A C 1
ATOM 1367 O O . PRO A 1 169 ? 12.274 19.412 -0.360 1.00 70.31 169 PRO A O 1
ATOM 1370 N N . THR A 1 170 ? 12.735 17.459 -1.394 1.00 59.72 170 THR A N 1
ATOM 1371 C CA . THR A 1 170 ? 13.884 17.057 -0.566 1.00 59.72 170 THR A CA 1
ATOM 1372 C C . THR A 1 170 ? 15.186 17.641 -1.067 1.00 59.72 170 THR A C 1
ATOM 1374 O O . THR A 1 170 ? 15.364 17.668 -2.306 1.00 59.72 170 THR A O 1
#

Radius of gyration: 15.89 Å; Cα contacts (8 Å, |Δi|>4): 254; chains: 1; bounding box: 39×36×43 Å

Secondary structure (DSSP, 8-state):
--PPPPPHHHHHHHHHHHHHHHHHHT--EEEEE--SSTT-EEEEEEEEEE--SSSTT-EEEEEEEEEEETTTTEEEEEEEEEETT-PBPPHHHHHHH----GGG-HHHHTTTEEEEE-TTT-SEEEEE-GGGHHHHHHTS-TTS-HHHHHHHHHTGGGT----GGGGS--

Nearest PDB structures (foldseek):
  8fkm-assembly1_A  TM=7.239E-01  e=6.784E-07  Homo sapiens
  3vx8-assembly1_B  TM=7.048E-01  e=1.168E-05  Arabidopsis thaliana
  4gsl-assembly1_C  TM=7.084E-01  e=1.753E-05  Saccharomyces cerevisiae S288C
  2dyt-assembly1_A  TM=6.809E-01  e=3.730E-05  Saccharomyces cerevisiae

Sequence (170 aa):
MSTEPLSWADFVVAAQDFLRISSRLNDGWEWLEAGERDGESYLRKKERQLAVDSNPGSLTSWEYHVLYSPSYSCPVLYFNVHDQNGRFFGLDRIVRMLEFPSEIGLDNYLGVVSQTEHPILRKPYCYLHPCRTGDLMATQSKRSNVLISWLSCVAPVVRLDMSLEYAKPT

InterPro domains:
  IPR007135 Ubiquitin-like-conjugating enzyme Atg3/Atg10 [PF03987] (50-161)

Organism: Lygus hesperus (NCBI:txid30085)

Solvent-accessible surface area (backbone atoms only — not comparable to full-atom values): 10132 Å² total; per-residue (Å²): 131,89,67,76,73,50,46,71,68,57,50,52,52,33,50,52,58,50,44,58,51,32,65,75,66,68,71,57,62,44,82,44,79,75,53,94,52,92,66,33,43,34,39,38,36,67,52,76,44,76,40,88,58,100,52,81,87,38,47,28,40,40,39,39,35,45,31,56,35,84,92,72,27,39,66,33,47,34,36,50,47,20,41,80,86,67,50,73,55,54,68,76,60,50,64,71,69,42,50,72,66,82,89,63,42,68,81,69,48,65,76,29,63,48,76,45,66,34,90,78,80,71,41,86,29,36,32,46,57,51,86,56,46,62,63,56,57,60,73,55,61,92,87,56,57,61,57,58,60,46,41,71,69,52,27,54,39,70,68,44,85,74,68,72,72,75,76,54,89,129

pLDDT: mean 85.06, std 13.75, range [35.41, 98.31]

Mean predicted aligned error: 6.21 Å